Protein AF-A0A8K0Y324-F1 (afdb_monomer)

Secondary structure (DSSP, 8-state):
--HHHHHHHHHHHHHHHHHHTT---SS--S-HHHHHHHHHS-TTHHHHHHHHHHHHHHHHHH-TT-HHHHHHHHHHHHHHHTTSHHHHHHHHHHIIIII--

Foldseek 3Di:
DDVVLLVVLLLLLVLLLCLLVVHDDDDRPDDPVLSVLSVPPPNVCSVVLSVLSVVLSCCSPPPLVPLVVNVVSLVVCCVVPVVRPSSVVSSVSSCVPRVVD

Radius of gyration: 12.6 Å; Cα contacts (8 Å, |Δi|>4): 99; chains: 1; bounding box: 33×21×33 Å

pLDDT: mean 90.63, std 10.37, range [51.78, 97.75]

Nearest PDB structures (foldseek):
  3kav-assembly1_A  TM=4.711E-01  e=1.999E+00  Pseudomonas aeruginosa
  6rjp-assembly2_B  TM=3.926E-01  e=7.098E+00  Homo sapiens
  6elu-assembly4_J  TM=3.481E-01  e=8.766E+00  Trypanosoma brucei rhodesiense

Mean predicted aligned error: 4.01 Å

Sequence (101 aa):
MSPKNSDETISKVESMIRVLSKATPRGNILDQDDIQALNQVELEDQPKLADRLEDMIVLLKDEPDNKRKILEIHDTTMDEFGHVEPVRDTLESVKTYFLGK

Structure (mmCIF, N/CA/C/O backbone):
data_AF-A0A8K0Y324-F1
#
_entry.id   AF-A0A8K0Y324-F1
#
loop_
_atom_site.group_PDB
_atom_site.id
_atom_site.type_symbol
_atom_site.label_atom_id
_atom_site.label_alt_id
_atom_site.label_comp_id
_atom_site.label_asym_id
_atom_site.label_entity_id
_atom_site.label_seq_id
_atom_site.pdbx_PDB_ins_code
_atom_site.Cartn_x
_atom_site.Cartn_y
_atom_site.Cartn_z
_atom_site.occupancy
_atom_site.B_iso_or_equiv
_atom_site.auth_seq_id
_atom_site.auth_comp_id
_atom_site.auth_asym_id
_atom_site.auth_atom_id
_atom_site.pdbx_PDB_model_num
ATOM 1 N N . MET A 1 1 ? -8.252 -8.513 17.412 1.00 51.78 1 MET A N 1
ATOM 2 C CA . MET A 1 1 ? -7.160 -8.168 16.478 1.00 51.78 1 MET A CA 1
ATOM 3 C C . MET A 1 1 ? -5.943 -7.780 17.292 1.00 51.78 1 MET A C 1
ATOM 5 O O . MET A 1 1 ? -6.102 -7.022 18.240 1.00 51.78 1 MET A O 1
ATOM 9 N N . SER A 1 2 ? -4.774 -8.348 16.994 1.00 55.19 2 SER A N 1
ATOM 10 C CA . SER A 1 2 ? -3.536 -8.023 17.711 1.00 55.19 2 SER A CA 1
ATOM 11 C C . SER A 1 2 ? -2.876 -6.798 17.062 1.00 55.19 2 SER A C 1
ATOM 13 O O . SER A 1 2 ? -2.613 -6.868 15.864 1.00 55.19 2 SER A O 1
ATOM 15 N N . PRO A 1 3 ? -2.553 -5.727 17.813 1.00 63.06 3 PRO A N 1
ATOM 16 C CA . PRO A 1 3 ? -1.927 -4.508 17.272 1.00 63.06 3 PRO A CA 1
ATOM 17 C C . PRO A 1 3 ? -0.581 -4.762 16.571 1.00 63.06 3 PRO A C 1
ATOM 19 O O . PRO A 1 3 ? -0.175 -4.019 15.690 1.00 63.06 3 PRO A O 1
ATOM 22 N N . LYS A 1 4 ? 0.080 -5.880 16.886 1.00 70.69 4 LYS A N 1
ATOM 23 C CA . LYS A 1 4 ? 1.336 -6.282 16.241 1.00 70.69 4 LYS A CA 1
ATOM 24 C C . LYS A 1 4 ? 1.209 -6.505 14.730 1.00 70.69 4 LYS A C 1
ATOM 26 O O . LYS A 1 4 ? 2.141 -6.194 14.001 1.00 70.69 4 LYS A O 1
ATOM 31 N N . ASN A 1 5 ? 0.073 -7.018 14.258 1.00 80.81 5 ASN A N 1
ATOM 32 C CA . ASN A 1 5 ? -0.071 -7.389 12.848 1.00 80.81 5 ASN A CA 1
ATOM 33 C C . ASN A 1 5 ? -0.439 -6.181 11.969 1.00 80.81 5 ASN A C 1
ATOM 35 O O . ASN A 1 5 ? -0.050 -6.128 10.803 1.00 80.81 5 ASN A O 1
ATOM 39 N N . SER A 1 6 ? -1.150 -5.192 12.526 1.00 86.19 6 SER A N 1
ATOM 40 C CA . SER A 1 6 ? -1.386 -3.907 11.858 1.00 86.19 6 SER A CA 1
ATOM 41 C C . SER A 1 6 ? -0.087 -3.114 11.716 1.00 86.19 6 SER A C 1
ATOM 43 O O . SER A 1 6 ? 0.185 -2.597 10.637 1.00 86.19 6 SER A O 1
ATOM 45 N N . ASP A 1 7 ? 0.750 -3.093 12.757 1.00 90.00 7 ASP A N 1
ATOM 46 C CA . ASP A 1 7 ? 2.039 -2.391 12.733 1.00 90.00 7 ASP A CA 1
ATOM 47 C C . ASP A 1 7 ? 3.020 -3.030 11.736 1.00 90.00 7 ASP A C 1
ATOM 49 O O . ASP A 1 7 ? 3.736 -2.328 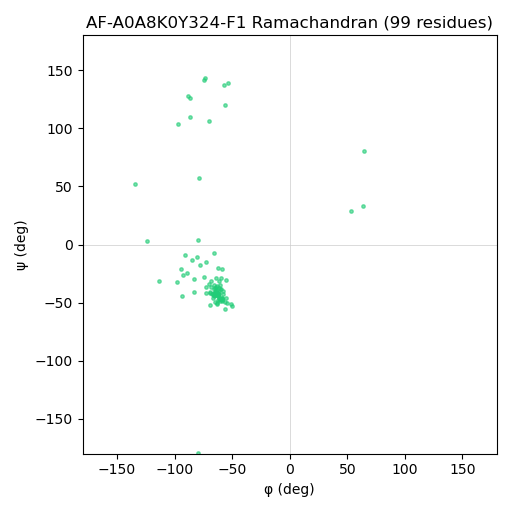11.017 1.00 90.00 7 ASP A O 1
ATOM 53 N N . GLU A 1 8 ? 3.030 -4.364 11.643 1.00 91.88 8 GLU A N 1
ATOM 54 C CA . GLU A 1 8 ? 3.821 -5.088 10.642 1.00 91.88 8 GLU A CA 1
ATOM 55 C C . GLU A 1 8 ? 3.338 -4.790 9.217 1.00 91.88 8 GLU A C 1
ATOM 57 O O . GLU A 1 8 ? 4.152 -4.547 8.329 1.00 91.88 8 GLU A O 1
ATOM 62 N N . THR A 1 9 ? 2.020 -4.725 9.006 1.00 93.56 9 THR A N 1
ATOM 63 C CA . THR A 1 9 ? 1.432 -4.365 7.705 1.00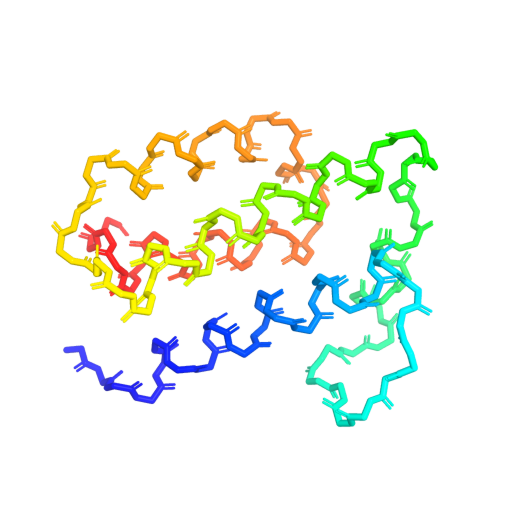 93.56 9 THR A CA 1
ATOM 64 C C . THR A 1 9 ? 1.837 -2.951 7.289 1.00 93.56 9 THR A C 1
ATOM 66 O O . THR A 1 9 ? 2.300 -2.752 6.169 1.00 93.56 9 THR A O 1
ATOM 69 N N . ILE A 1 10 ? 1.743 -1.978 8.203 1.00 94.50 10 ILE A N 1
ATOM 70 C CA . ILE A 1 10 ? 2.203 -0.599 7.971 1.00 94.50 10 ILE A CA 1
ATOM 71 C C . ILE A 1 10 ? 3.696 -0.594 7.626 1.00 94.50 10 ILE A C 1
ATOM 73 O O . ILE A 1 10 ? 4.107 0.024 6.647 1.00 94.50 10 ILE A O 1
ATOM 77 N N . SER A 1 11 ? 4.509 -1.339 8.376 1.00 93.38 11 SER A N 1
ATOM 78 C CA . SER A 1 11 ? 5.950 -1.437 8.122 1.00 93.38 11 SER A CA 1
ATOM 79 C C . SER A 1 11 ? 6.256 -2.026 6.739 1.00 93.38 11 SER A C 1
ATOM 81 O O . SER A 1 11 ? 7.184 -1.563 6.077 1.00 93.38 11 SER A O 1
ATOM 83 N N . LYS A 1 12 ? 5.468 -3.008 6.269 1.00 93.44 12 LYS A N 1
ATOM 84 C CA . LYS A 1 12 ? 5.639 -3.607 4.932 1.00 93.44 12 LYS A CA 1
ATOM 85 C C . LYS A 1 12 ? 5.326 -2.597 3.838 1.00 93.44 12 LYS A C 1
ATOM 87 O O . LYS A 1 12 ? 6.135 -2.436 2.927 1.00 93.44 12 LYS A O 1
ATOM 92 N N . VAL A 1 13 ? 4.221 -1.860 3.966 1.00 94.94 13 VAL A N 1
ATOM 93 C CA . VAL A 1 13 ? 3.868 -0.774 3.037 1.00 94.94 13 VAL A CA 1
ATOM 94 C C . VAL A 1 13 ? 4.971 0.293 3.001 1.00 94.94 13 VAL A C 1
ATOM 96 O O . VAL A 1 13 ? 5.442 0.641 1.920 1.00 94.94 13 VAL A O 1
ATOM 99 N N . GLU A 1 14 ? 5.468 0.750 4.157 1.00 94.12 14 GLU A N 1
ATOM 100 C CA . GLU A 1 14 ? 6.582 1.712 4.222 1.00 94.12 14 GLU A CA 1
ATOM 101 C C . GLU A 1 14 ? 7.866 1.178 3.564 1.00 94.12 14 GLU A C 1
ATOM 103 O O . GLU A 1 14 ? 8.598 1.929 2.917 1.00 94.12 14 GLU A O 1
ATOM 108 N N . SER A 1 15 ? 8.162 -0.113 3.720 1.00 93.50 15 SER A N 1
ATOM 109 C CA . SER A 1 15 ? 9.293 -0.764 3.054 1.00 93.50 15 SER A CA 1
ATOM 110 C C . SER A 1 15 ? 9.133 -0.799 1.531 1.00 93.50 15 SER A C 1
ATOM 112 O O . SER A 1 15 ? 10.095 -0.495 0.824 1.00 93.50 15 SER A O 1
ATOM 114 N N . MET A 1 16 ? 7.939 -1.115 1.018 1.00 94.69 16 MET A N 1
ATOM 115 C CA . MET A 1 16 ? 7.666 -1.118 -0.426 1.00 94.69 16 MET A CA 1
ATOM 116 C C . MET A 1 16 ? 7.842 0.276 -1.032 1.00 94.69 16 MET A C 1
ATOM 118 O O . MET A 1 16 ? 8.524 0.410 -2.046 1.00 94.69 16 MET A O 1
ATOM 122 N N . ILE A 1 17 ? 7.325 1.318 -0.369 1.00 94.56 17 ILE A N 1
ATOM 123 C CA . ILE A 1 17 ? 7.506 2.719 -0.789 1.00 94.56 17 ILE A CA 1
ATOM 124 C C . ILE A 1 17 ? 8.996 3.048 -0.926 1.00 94.56 17 ILE A C 1
ATOM 126 O O . ILE A 1 17 ? 9.423 3.602 -1.934 1.00 94.56 17 ILE A O 1
ATOM 130 N N . ARG A 1 18 ? 9.833 2.660 0.048 1.00 92.19 18 ARG A N 1
ATOM 131 C CA . ARG A 1 18 ? 11.285 2.918 -0.020 1.00 92.19 18 ARG A CA 1
ATOM 132 C C . ARG A 1 18 ? 11.947 2.235 -1.215 1.00 92.19 18 ARG A C 1
ATOM 134 O O . ARG A 1 18 ? 12.815 2.849 -1.833 1.00 92.19 18 ARG A O 1
ATOM 141 N N . VAL A 1 19 ? 11.564 0.992 -1.520 1.00 92.19 19 VAL A N 1
ATOM 142 C CA . VAL A 1 19 ? 12.095 0.248 -2.676 1.00 92.19 19 VAL A CA 1
ATOM 143 C C . VAL A 1 19 ? 11.712 0.951 -3.978 1.00 92.19 19 VAL A C 1
ATOM 145 O O . VAL A 1 19 ? 12.594 1.251 -4.782 1.00 92.19 19 VAL A O 1
ATOM 148 N N . LEU A 1 20 ? 10.431 1.284 -4.149 1.00 92.69 20 LEU A N 1
ATOM 149 C CA . LEU A 1 20 ? 9.905 1.942 -5.351 1.00 92.69 20 LEU A CA 1
ATOM 150 C C . LEU A 1 20 ? 10.501 3.344 -5.552 1.00 92.69 20 LEU A C 1
ATOM 152 O O . LEU A 1 20 ? 10.891 3.706 -6.661 1.00 92.69 20 LEU A O 1
ATOM 156 N N . SER A 1 21 ? 10.688 4.096 -4.466 1.00 89.88 21 SER A N 1
ATOM 157 C CA . SER A 1 21 ? 11.316 5.424 -4.477 1.00 89.88 21 SER A CA 1
ATOM 158 C C . SER A 1 21 ? 12.850 5.382 -4.539 1.00 89.88 21 SER A C 1
ATOM 160 O O . SER A 1 21 ? 13.499 6.427 -4.461 1.00 89.88 21 SER A O 1
ATOM 162 N N . LYS A 1 22 ? 13.458 4.189 -4.661 1.00 84.75 22 LYS A N 1
ATOM 163 C CA . LYS A 1 22 ? 14.919 3.963 -4.692 1.00 84.75 22 LYS A CA 1
ATOM 164 C C . LYS A 1 22 ? 15.653 4.598 -3.504 1.00 84.75 22 LYS A C 1
ATOM 166 O O . LYS A 1 22 ? 16.824 4.973 -3.600 1.00 84.75 22 LYS A O 1
ATOM 171 N N . ALA A 1 23 ? 14.967 4.721 -2.372 1.00 78.38 23 ALA A N 1
ATOM 172 C CA . ALA A 1 23 ? 15.540 5.232 -1.142 1.00 78.38 23 ALA A CA 1
ATOM 173 C C . ALA A 1 23 ? 16.467 4.177 -0.525 1.00 78.38 23 ALA A C 1
ATOM 175 O O . ALA A 1 23 ? 16.184 2.980 -0.566 1.00 78.38 23 ALA A O 1
ATOM 176 N N . THR A 1 24 ? 17.575 4.610 0.081 1.00 62.72 24 THR A N 1
ATOM 177 C CA . THR A 1 24 ? 18.528 3.693 0.720 1.00 62.72 24 THR A CA 1
ATOM 178 C C . THR A 1 24 ? 17.819 2.836 1.778 1.00 62.72 24 THR A C 1
ATOM 180 O O . THR A 1 24 ? 17.296 3.399 2.748 1.00 62.72 24 THR A O 1
ATOM 183 N N . PRO A 1 25 ? 17.814 1.495 1.655 1.00 59.06 25 PRO A N 1
ATOM 184 C CA . PRO A 1 25 ? 17.106 0.641 2.596 1.00 59.06 25 PRO A CA 1
ATOM 185 C C . PRO A 1 25 ? 17.822 0.665 3.951 1.00 59.06 25 PRO A C 1
ATOM 187 O O . PRO A 1 25 ? 18.895 0.091 4.126 1.00 59.06 25 PRO A O 1
ATOM 190 N N . ARG A 1 26 ? 17.238 1.353 4.936 1.00 55.59 26 ARG A N 1
ATOM 191 C CA . ARG A 1 26 ? 17.608 1.199 6.348 1.00 55.59 26 ARG A CA 1
ATOM 192 C C . ARG A 1 26 ? 16.614 0.241 6.985 1.00 55.59 26 ARG A C 1
ATOM 194 O O . ARG A 1 26 ? 15.494 0.652 7.250 1.00 55.59 26 ARG A O 1
ATOM 201 N N . GLY A 1 27 ? 17.037 -1.003 7.215 1.00 63.84 27 GLY A N 1
ATOM 202 C CA . GLY A 1 27 ? 16.190 -2.046 7.801 1.00 63.84 27 GLY A CA 1
ATOM 203 C C . GLY A 1 27 ? 15.014 -2.386 6.888 1.00 63.84 27 GLY A C 1
ATOM 204 O O . GLY A 1 27 ? 13.918 -1.878 7.087 1.00 63.84 27 GLY A O 1
ATOM 205 N N . ASN A 1 28 ? 15.255 -3.207 5.863 1.00 68.62 28 ASN A N 1
ATOM 206 C CA . ASN A 1 28 ? 14.178 -3.688 5.006 1.00 68.62 28 ASN A CA 1
ATOM 207 C C . ASN A 1 28 ? 13.600 -4.974 5.599 1.00 68.62 28 ASN A C 1
ATOM 209 O O . ASN A 1 28 ? 14.362 -5.888 5.908 1.00 68.62 28 ASN A O 1
ATOM 213 N N . ILE A 1 29 ? 12.281 -5.020 5.777 1.00 86.88 29 ILE A N 1
ATOM 214 C CA . ILE A 1 29 ? 11.584 -6.237 6.216 1.00 86.88 29 ILE A CA 1
ATOM 215 C C . ILE A 1 29 ? 11.111 -7.100 5.042 1.00 86.88 29 ILE A C 1
ATOM 217 O O . ILE A 1 29 ? 10.663 -8.219 5.263 1.00 86.88 29 ILE A O 1
ATOM 221 N N . LEU A 1 30 ? 11.209 -6.569 3.820 1.00 88.56 30 LEU A N 1
ATOM 222 C CA . LEU A 1 30 ? 11.001 -7.313 2.583 1.00 88.56 30 LEU A CA 1
ATOM 223 C C . LEU A 1 30 ? 12.206 -8.209 2.322 1.00 88.56 30 LEU A C 1
ATOM 225 O O . LEU A 1 30 ? 13.353 -7.798 2.548 1.00 88.56 30 LEU A O 1
ATOM 229 N N . ASP A 1 31 ? 11.946 -9.409 1.824 1.00 90.94 31 ASP A N 1
ATOM 230 C CA . ASP A 1 31 ? 13.004 -10.301 1.372 1.00 90.94 31 ASP A CA 1
ATOM 231 C C . ASP A 1 31 ? 13.517 -9.918 -0.033 1.00 90.94 31 ASP A C 1
ATOM 233 O O . ASP A 1 31 ? 13.140 -8.897 -0.616 1.00 90.94 31 ASP A O 1
ATOM 237 N N . GLN A 1 32 ? 14.481 -10.682 -0.554 1.00 90.06 32 GLN A N 1
ATOM 238 C CA . GLN A 1 32 ? 15.068 -10.384 -1.863 1.00 90.06 32 GLN A CA 1
ATOM 239 C C . GLN A 1 32 ? 14.088 -10.603 -3.017 1.00 90.06 32 GLN A C 1
ATOM 241 O O . GLN A 1 32 ? 14.176 -9.872 -4.006 1.00 90.06 32 GLN A O 1
ATOM 246 N N . ASP A 1 33 ? 13.169 -11.559 -2.886 1.00 92.50 33 ASP A N 1
ATOM 247 C CA . ASP A 1 33 ? 12.203 -11.895 -3.928 1.00 92.50 33 ASP A CA 1
ATOM 248 C C . ASP A 1 33 ? 11.139 -10.793 -4.020 1.00 92.50 33 ASP A C 1
ATOM 250 O O . ASP A 1 33 ? 10.856 -10.305 -5.117 1.00 92.50 33 ASP A O 1
ATOM 254 N N . ASP A 1 34 ? 10.670 -10.287 -2.876 1.00 93.44 34 ASP A N 1
ATOM 255 C CA . ASP A 1 34 ? 9.801 -9.111 -2.777 1.00 93.44 34 ASP A CA 1
ATOM 256 C C . ASP A 1 34 ? 10.434 -7.884 -3.452 1.00 93.44 34 ASP A C 1
ATOM 258 O O . ASP A 1 34 ? 9.816 -7.205 -4.277 1.00 93.44 34 ASP A O 1
ATOM 262 N N . ILE A 1 35 ? 11.699 -7.592 -3.125 1.00 92.75 35 ILE A N 1
ATOM 263 C CA . ILE A 1 35 ? 12.433 -6.461 -3.709 1.00 92.75 35 ILE A CA 1
ATOM 264 C C . ILE A 1 35 ? 12.572 -6.641 -5.223 1.00 92.75 35 ILE A C 1
ATOM 266 O O . ILE A 1 35 ? 12.444 -5.674 -5.978 1.00 92.75 35 ILE A O 1
ATOM 270 N N . GLN A 1 36 ? 12.859 -7.856 -5.687 1.00 93.31 36 GLN A N 1
ATOM 271 C CA . GLN A 1 36 ? 12.991 -8.138 -7.110 1.00 93.31 36 GLN A CA 1
ATOM 272 C C . GLN A 1 36 ? 11.655 -7.964 -7.838 1.00 93.31 36 GLN A C 1
ATOM 274 O O . GLN A 1 36 ? 11.637 -7.325 -8.889 1.00 93.31 36 GLN A O 1
ATOM 279 N N . ALA A 1 37 ? 10.551 -8.460 -7.278 1.00 94.69 37 ALA A N 1
ATOM 280 C CA . ALA A 1 37 ? 9.217 -8.302 -7.849 1.00 94.69 37 ALA A CA 1
ATOM 281 C C . ALA A 1 37 ? 8.811 -6.821 -7.953 1.00 94.69 37 ALA A C 1
ATOM 283 O O . ALA A 1 37 ? 8.331 -6.384 -8.997 1.00 94.69 37 ALA A O 1
ATOM 284 N N . LEU A 1 38 ? 9.092 -6.011 -6.927 1.00 94.12 38 LEU A N 1
ATOM 285 C CA . LEU A 1 38 ? 8.844 -4.563 -6.967 1.00 94.12 38 LEU A CA 1
ATOM 286 C C . LEU A 1 38 ? 9.692 -3.851 -8.031 1.00 94.12 38 LEU A C 1
ATOM 288 O O . LEU A 1 38 ? 9.215 -2.933 -8.692 1.00 94.12 38 LEU A O 1
ATOM 292 N N . ASN A 1 39 ? 10.936 -4.288 -8.241 1.00 91.44 39 ASN A N 1
ATOM 293 C CA . ASN A 1 39 ? 11.804 -3.736 -9.287 1.00 91.44 39 ASN A CA 1
ATOM 294 C C . ASN A 1 39 ? 11.399 -4.158 -10.711 1.00 91.44 39 ASN A C 1
ATOM 296 O O . ASN A 1 39 ? 11.883 -3.555 -11.670 1.00 91.44 39 ASN A O 1
ATOM 300 N N . GLN A 1 40 ? 10.555 -5.184 -10.860 1.00 93.25 40 GLN A N 1
ATOM 301 C CA . GLN A 1 40 ? 10.012 -5.628 -12.148 1.00 93.25 40 GLN A CA 1
ATOM 302 C C . GLN A 1 40 ? 8.765 -4.849 -12.580 1.00 93.25 40 GLN A C 1
ATOM 304 O O . GLN A 1 40 ? 8.391 -4.935 -13.748 1.00 93.25 40 GLN A O 1
ATOM 309 N N . VAL A 1 41 ? 8.153 -4.072 -11.678 1.00 93.38 41 VAL A N 1
ATOM 310 C CA . VAL A 1 41 ? 7.108 -3.103 -12.036 1.00 93.38 41 VAL A CA 1
ATOM 311 C C . VAL A 1 41 ? 7.671 -2.128 -13.067 1.00 93.38 41 VAL A C 1
ATOM 313 O O . VAL A 1 41 ? 8.813 -1.672 -12.928 1.00 93.38 41 VAL A O 1
ATOM 316 N N . GLU A 1 42 ? 6.882 -1.812 -14.096 1.00 93.38 42 GLU A N 1
ATOM 317 C CA . GLU A 1 42 ? 7.295 -0.900 -15.161 1.00 93.38 42 GLU A CA 1
ATOM 318 C C . GLU A 1 42 ? 7.779 0.434 -14.577 1.00 93.38 42 GLU A C 1
ATOM 320 O O . GLU A 1 42 ? 7.214 0.962 -13.619 1.00 93.38 42 GLU A O 1
ATOM 325 N N . LEU A 1 43 ? 8.859 0.991 -15.133 1.00 90.12 43 LEU A N 1
ATOM 326 C CA . LEU A 1 43 ? 9.504 2.185 -14.568 1.00 90.12 43 LEU A CA 1
ATOM 327 C C . LEU A 1 43 ? 8.563 3.398 -14.491 1.00 90.12 43 LEU A C 1
ATOM 329 O O . LEU A 1 43 ? 8.755 4.251 -13.626 1.00 90.12 43 LEU A O 1
ATOM 333 N N . GLU A 1 44 ? 7.580 3.480 -15.389 1.00 92.12 44 GLU A N 1
ATOM 334 C CA . GLU A 1 44 ? 6.545 4.521 -15.383 1.00 92.12 44 GLU A CA 1
ATOM 335 C C . GLU A 1 44 ? 5.485 4.313 -14.293 1.00 92.12 44 GLU A C 1
ATOM 337 O O . GLU A 1 44 ? 4.951 5.286 -13.762 1.00 92.12 44 GLU A O 1
ATOM 342 N N . ASP A 1 45 ? 5.257 3.063 -13.898 1.00 94.69 45 ASP A N 1
ATOM 343 C CA . ASP A 1 45 ? 4.266 2.660 -12.905 1.00 94.69 45 ASP A CA 1
ATOM 344 C C . ASP A 1 45 ? 4.811 2.649 -11.472 1.00 94.69 45 ASP A C 1
ATOM 346 O O . ASP A 1 45 ? 4.053 2.822 -10.518 1.00 94.69 45 ASP A O 1
ATOM 350 N N . GLN A 1 46 ? 6.126 2.501 -11.289 1.00 94.00 46 GLN A N 1
ATOM 351 C CA . GLN A 1 46 ? 6.775 2.562 -9.973 1.00 94.00 46 GLN A CA 1
ATOM 352 C C . GLN A 1 46 ? 6.407 3.809 -9.143 1.00 94.00 46 GLN A C 1
ATOM 354 O O . GLN A 1 46 ? 6.008 3.632 -7.988 1.00 94.00 46 GLN A O 1
ATOM 359 N N . PRO A 1 47 ? 6.500 5.055 -9.665 1.00 94.44 47 PRO A N 1
ATOM 360 C CA . PRO A 1 47 ? 6.098 6.236 -8.898 1.00 94.44 47 PRO A CA 1
ATOM 361 C C . PRO A 1 47 ? 4.595 6.238 -8.600 1.00 94.44 47 PRO A C 1
ATOM 363 O O . PRO A 1 47 ? 4.194 6.575 -7.493 1.00 94.44 47 PRO A O 1
ATOM 366 N N . LYS A 1 48 ? 3.766 5.776 -9.544 1.00 95.69 48 LYS A N 1
ATOM 367 C CA . LYS A 1 48 ? 2.316 5.675 -9.352 1.00 95.69 48 LYS A CA 1
ATOM 368 C C . LYS A 1 48 ? 1.969 4.716 -8.210 1.00 95.69 48 LYS A C 1
ATOM 370 O O . LYS A 1 48 ? 1.123 5.038 -7.381 1.00 95.69 48 LYS A O 1
ATOM 375 N N . LEU A 1 49 ? 2.624 3.558 -8.142 1.00 96.75 49 LEU A N 1
ATOM 376 C CA . LEU A 1 49 ? 2.444 2.604 -7.049 1.00 96.75 49 LEU A CA 1
ATOM 377 C C . LEU A 1 49 ? 2.946 3.176 -5.715 1.00 96.75 49 LEU A C 1
ATOM 379 O O . LEU A 1 49 ? 2.269 3.018 -4.701 1.00 96.75 49 LEU A O 1
ATOM 383 N N . ALA A 1 50 ? 4.092 3.864 -5.704 1.00 96.12 50 ALA A N 1
ATOM 384 C CA . ALA A 1 50 ? 4.610 4.507 -4.498 1.00 96.12 50 ALA A CA 1
ATOM 385 C C . ALA A 1 50 ? 3.613 5.533 -3.934 1.00 96.12 50 ALA A C 1
ATOM 387 O O . ALA A 1 50 ? 3.261 5.435 -2.760 1.00 96.12 50 ALA A O 1
ATOM 388 N N . ASP A 1 51 ? 3.079 6.422 -4.776 1.00 95.88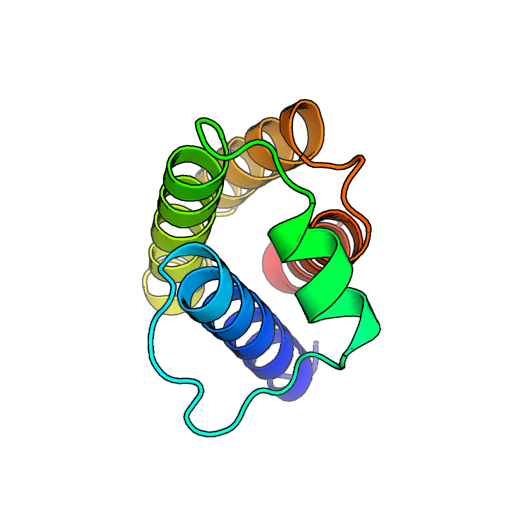 51 ASP A N 1
ATOM 389 C CA . ASP A 1 51 ? 2.095 7.439 -4.379 1.00 95.88 51 ASP A CA 1
ATOM 390 C C . ASP A 1 51 ? 0.833 6.803 -3.765 1.00 95.88 51 ASP A C 1
ATOM 392 O O . ASP A 1 51 ? 0.341 7.237 -2.724 1.00 95.88 51 ASP A O 1
ATOM 396 N N . ARG A 1 52 ? 0.325 5.712 -4.359 1.00 96.12 52 ARG A N 1
ATOM 397 C CA . ARG A 1 52 ? -0.841 4.978 -3.825 1.00 96.12 52 ARG A CA 1
ATOM 398 C C . ARG A 1 52 ? -0.575 4.387 -2.446 1.00 96.12 52 ARG A C 1
ATOM 400 O O . ARG A 1 52 ? -1.443 4.429 -1.573 1.00 96.12 52 ARG A O 1
ATOM 407 N N . LEU A 1 53 ? 0.609 3.811 -2.258 1.00 97.06 53 LEU A N 1
ATOM 408 C CA . LEU A 1 53 ? 1.019 3.236 -0.982 1.00 97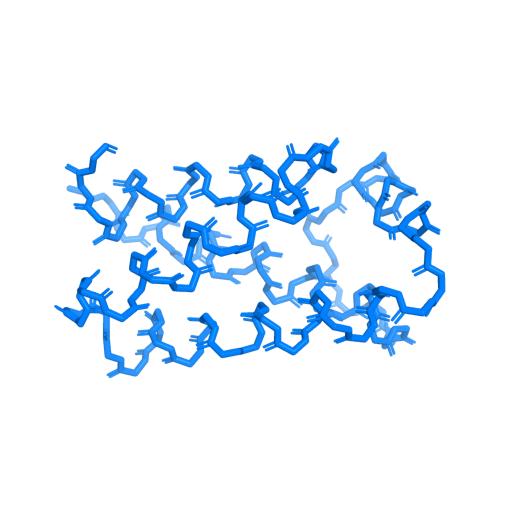.06 53 LEU A CA 1
ATOM 409 C C . LEU A 1 53 ? 1.259 4.331 0.070 1.00 97.06 53 LEU A C 1
ATOM 411 O O . LEU A 1 53 ? 0.942 4.115 1.240 1.00 97.06 53 LEU A O 1
ATOM 415 N N . GLU A 1 54 ? 1.755 5.506 -0.324 1.00 96.56 54 GLU A N 1
ATOM 416 C CA . GLU A 1 54 ? 1.883 6.678 0.549 1.00 96.56 54 GLU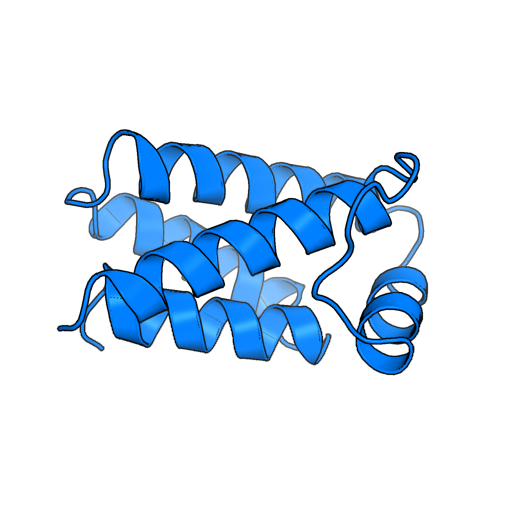 A CA 1
ATOM 417 C C . GLU A 1 54 ? 0.514 7.194 1.007 1.00 96.56 54 GLU A C 1
ATOM 419 O O . GLU A 1 54 ? 0.285 7.329 2.211 1.00 96.56 54 GLU A O 1
ATOM 424 N N . ASP A 1 55 ? -0.437 7.386 0.088 1.00 96.12 55 ASP A N 1
ATOM 425 C CA . ASP A 1 55 ? -1.807 7.772 0.448 1.00 96.12 55 ASP A CA 1
ATOM 426 C C . ASP A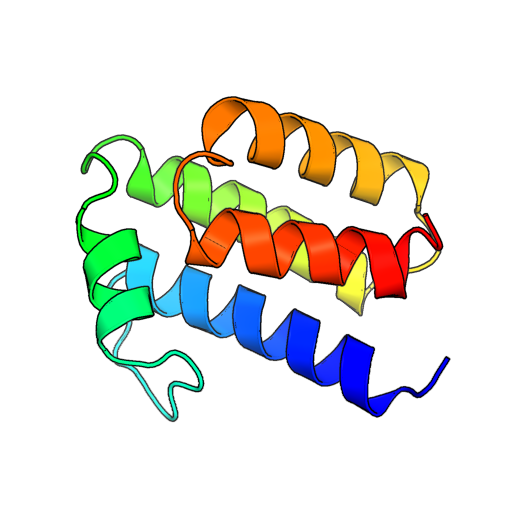 1 55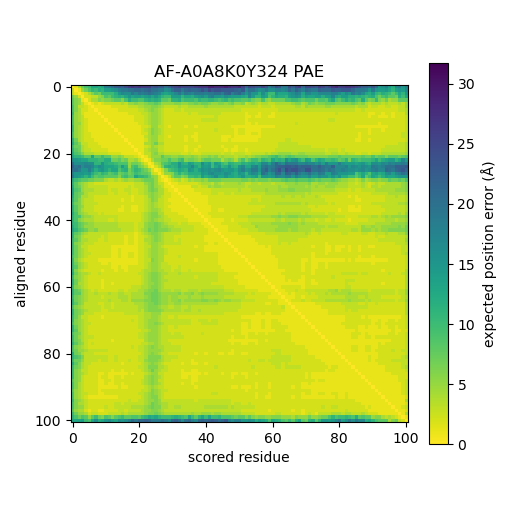 ? -2.444 6.746 1.397 1.00 96.12 55 ASP A C 1
ATOM 428 O O . ASP A 1 55 ? -3.130 7.101 2.362 1.00 96.12 55 ASP A O 1
ATOM 432 N N . MET A 1 56 ? -2.192 5.456 1.152 1.00 96.00 56 MET A N 1
ATOM 433 C CA . MET A 1 56 ? -2.647 4.388 2.030 1.00 96.00 56 MET A CA 1
ATOM 434 C C . MET A 1 56 ? -2.018 4.508 3.421 1.00 96.00 56 MET A C 1
ATOM 436 O O . MET A 1 56 ? -2.752 4.458 4.406 1.00 96.00 56 MET A O 1
ATOM 440 N N . ILE A 1 57 ? -0.698 4.707 3.536 1.00 95.25 57 ILE A N 1
ATOM 441 C CA . ILE A 1 57 ? -0.024 4.767 4.842 1.00 95.25 57 ILE A CA 1
ATOM 442 C C . ILE A 1 57 ? -0.544 5.908 5.713 1.00 95.25 57 ILE A C 1
ATOM 444 O O . ILE A 1 57 ? -0.705 5.722 6.921 1.00 95.25 57 ILE A O 1
ATOM 448 N N . VAL A 1 58 ? -0.840 7.061 5.106 1.00 95.56 58 VAL A N 1
ATOM 449 C CA . VAL A 1 58 ? -1.421 8.211 5.807 1.00 95.56 58 VAL A CA 1
ATOM 450 C C . VAL A 1 58 ? -2.754 7.810 6.432 1.00 95.56 58 VAL A C 1
ATOM 452 O O . VAL A 1 58 ? -2.965 8.028 7.622 1.00 95.56 58 VAL A O 1
ATOM 455 N N . LEU A 1 59 ? -3.625 7.130 5.681 1.00 95.50 59 LEU A N 1
ATOM 456 C CA . LEU A 1 59 ? -4.906 6.667 6.218 1.00 95.50 59 LEU A CA 1
ATOM 457 C C . LEU A 1 59 ? -4.740 5.611 7.306 1.00 95.50 59 LEU A C 1
ATOM 459 O O . LEU A 1 59 ? -5.410 5.693 8.328 1.00 95.50 59 LEU A O 1
ATOM 463 N N . LEU A 1 60 ? -3.855 4.630 7.117 1.00 94.50 60 LEU A N 1
ATOM 464 C CA . LEU A 1 60 ? -3.665 3.560 8.100 1.00 94.50 60 LEU A CA 1
ATOM 465 C C . LEU A 1 60 ? -3.129 4.081 9.443 1.00 94.50 60 LEU A C 1
ATOM 467 O O . LEU A 1 60 ? -3.401 3.469 10.476 1.00 94.50 60 LEU A O 1
ATOM 471 N N . LYS A 1 61 ? -2.373 5.187 9.439 1.00 93.75 61 LYS A N 1
ATOM 472 C CA . LYS A 1 61 ? -1.757 5.773 10.641 1.00 93.75 61 LYS A CA 1
ATOM 473 C C . LYS A 1 61 ? -2.619 6.860 11.279 1.00 93.75 61 LYS A C 1
ATOM 475 O O . LYS A 1 61 ? -2.785 6.848 12.497 1.00 93.75 61 LYS A O 1
ATOM 480 N N . ASP A 1 62 ? -3.177 7.759 10.473 1.00 94.25 62 ASP A N 1
ATOM 481 C CA . ASP A 1 62 ? -3.839 8.969 10.970 1.00 94.25 62 ASP A CA 1
ATOM 482 C C . ASP A 1 62 ? -5.366 8.811 11.045 1.00 94.25 62 ASP A C 1
ATOM 484 O O . ASP A 1 62 ? -6.007 9.362 11.941 1.00 94.25 62 ASP A O 1
ATOM 488 N N . GLU A 1 63 ? -5.960 8.029 10.136 1.00 93.56 63 GLU A N 1
ATOM 489 C CA . GLU A 1 63 ? -7.411 7.822 10.029 1.00 93.56 63 GLU A CA 1
ATOM 490 C C . GLU A 1 63 ? -7.801 6.330 9.853 1.00 93.56 63 GLU A C 1
ATOM 492 O O . GLU A 1 63 ? -8.564 6.003 8.934 1.00 93.56 63 GLU A O 1
ATOM 497 N N . PRO A 1 64 ? -7.341 5.389 10.710 1.00 91.75 64 PRO A N 1
ATOM 498 C CA . PRO A 1 64 ? -7.557 3.947 10.506 1.00 91.75 64 PRO A CA 1
ATOM 499 C C . PRO A 1 64 ? -9.038 3.529 10.509 1.00 91.75 64 PRO A C 1
ATOM 501 O O . PRO A 1 64 ? -9.401 2.486 9.961 1.00 91.75 64 PRO A O 1
ATOM 504 N N . ASP A 1 65 ? -9.915 4.351 11.089 1.00 91.31 65 ASP A N 1
ATOM 505 C CA . 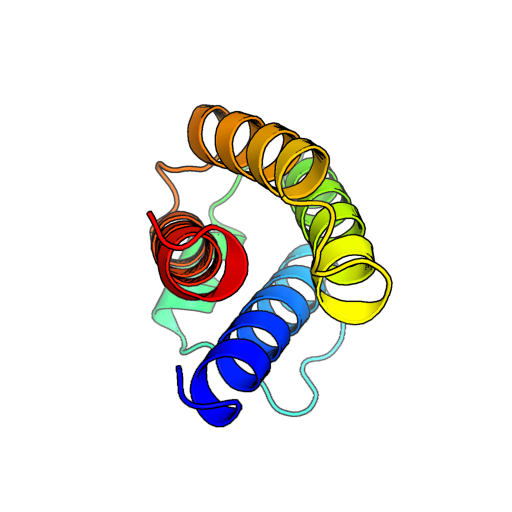ASP A 1 65 ? -11.365 4.140 11.096 1.00 91.31 65 ASP A CA 1
ATOM 506 C C . ASP A 1 65 ? -12.051 4.572 9.786 1.00 91.31 65 ASP A C 1
ATOM 508 O O . ASP A 1 65 ? -13.218 4.236 9.552 1.00 91.31 65 ASP A O 1
ATOM 512 N N . ASN A 1 66 ? -11.345 5.270 8.887 1.00 95.50 66 ASN A N 1
ATOM 513 C CA . ASN A 1 66 ? -11.853 5.702 7.585 1.00 95.50 66 ASN A CA 1
ATOM 514 C C . ASN A 1 66 ? -11.841 4.548 6.564 1.00 95.50 66 ASN A C 1
ATOM 516 O O . ASN A 1 66 ? -11.266 4.620 5.474 1.00 95.50 66 ASN A O 1
ATOM 520 N N . LYS A 1 67 ? -12.534 3.458 6.914 1.00 95.06 67 LYS A N 1
ATOM 521 C CA . LYS A 1 67 ? -12.598 2.207 6.143 1.00 95.06 67 LYS A CA 1
ATOM 522 C C . LYS A 1 67 ? -13.062 2.406 4.708 1.00 95.06 67 LYS A C 1
ATOM 524 O O . LYS A 1 67 ? -12.665 1.652 3.830 1.00 95.06 67 LYS A O 1
ATOM 529 N N . ARG A 1 68 ? -13.909 3.411 4.461 1.00 95.88 68 ARG A N 1
ATOM 530 C CA . ARG A 1 68 ? -14.377 3.741 3.112 1.00 95.88 68 ARG A CA 1
ATOM 531 C C . ARG A 1 68 ? -13.214 4.175 2.222 1.00 95.88 68 ARG A C 1
ATOM 533 O O . ARG A 1 68 ? -13.076 3.642 1.129 1.00 95.88 68 ARG A O 1
ATOM 540 N N . LYS A 1 69 ? -12.402 5.127 2.686 1.00 95.75 69 LYS A N 1
ATOM 541 C CA . LYS A 1 69 ? -11.286 5.664 1.901 1.00 95.75 69 LYS A CA 1
ATOM 542 C C . LYS A 1 69 ? -10.144 4.651 1.795 1.00 95.75 69 LYS A C 1
ATOM 544 O O . LYS A 1 69 ? -9.575 4.497 0.723 1.00 95.75 69 LYS A O 1
ATOM 549 N N . ILE A 1 70 ? -9.892 3.890 2.864 1.00 96.94 70 ILE A N 1
ATOM 550 C CA . ILE A 1 70 ? -8.939 2.769 2.838 1.00 96.94 70 ILE A CA 1
ATOM 551 C C . ILE A 1 70 ? -9.357 1.735 1.783 1.00 96.94 70 ILE A C 1
ATOM 553 O O . ILE A 1 70 ? -8.522 1.314 0.991 1.00 96.94 70 ILE A O 1
ATOM 557 N N . LEU A 1 71 ? -10.641 1.359 1.731 1.00 96.94 71 LEU A N 1
ATOM 558 C CA . LEU A 1 71 ? -11.158 0.415 0.736 1.00 96.94 71 LEU A CA 1
ATOM 559 C C . LEU A 1 71 ? -11.033 0.954 -0.697 1.00 96.94 71 LEU A C 1
ATOM 561 O O . LEU A 1 71 ? -10.648 0.206 -1.581 1.00 96.94 71 LEU A O 1
ATOM 565 N N . GLU A 1 72 ? -11.317 2.236 -0.929 1.00 96.88 72 GLU A N 1
ATOM 566 C CA . GLU A 1 72 ? -11.205 2.851 -2.260 1.00 96.88 72 GLU A CA 1
ATOM 567 C C . GLU A 1 72 ? -9.770 2.791 -2.812 1.00 96.88 72 GLU A C 1
ATOM 569 O O . GLU A 1 72 ? -9.555 2.387 -3.958 1.00 96.88 72 GLU A O 1
ATOM 574 N N . ILE A 1 73 ? -8.779 3.139 -1.983 1.00 97.06 73 ILE A N 1
ATOM 575 C CA . ILE A 1 73 ? -7.363 3.054 -2.366 1.00 97.06 73 ILE A CA 1
ATOM 576 C C . ILE A 1 73 ? -6.929 1.594 -2.497 1.00 97.06 73 ILE A C 1
ATOM 578 O O . ILE A 1 73 ? -6.218 1.262 -3.445 1.00 97.06 73 ILE A O 1
ATOM 582 N N . HIS A 1 74 ? -7.370 0.723 -1.585 1.00 97.75 74 HIS A N 1
ATOM 583 C CA . HIS A 1 74 ? -7.098 -0.711 -1.646 1.00 97.75 74 HIS A CA 1
ATOM 584 C C . HIS A 1 74 ? -7.575 -1.310 -2.969 1.00 97.75 74 HIS A C 1
ATOM 586 O O . HIS A 1 74 ? -6.767 -1.897 -3.679 1.00 97.75 74 HIS A O 1
ATOM 592 N N . ASP A 1 75 ? -8.850 -1.135 -3.317 1.00 97.62 75 ASP A N 1
ATOM 593 C CA . ASP A 1 75 ? -9.449 -1.752 -4.502 1.00 97.62 75 ASP A CA 1
ATOM 594 C C . ASP A 1 75 ? -8.791 -1.214 -5.778 1.00 97.62 75 ASP A C 1
ATOM 596 O O . ASP A 1 75 ? -8.392 -1.993 -6.636 1.00 97.62 75 ASP A O 1
ATOM 600 N N . THR A 1 76 ? -8.543 0.099 -5.850 1.00 97.31 76 THR A N 1
ATOM 601 C CA . THR A 1 76 ? -7.838 0.697 -6.995 1.00 97.31 76 THR A CA 1
ATOM 602 C C . THR A 1 76 ? -6.410 0.15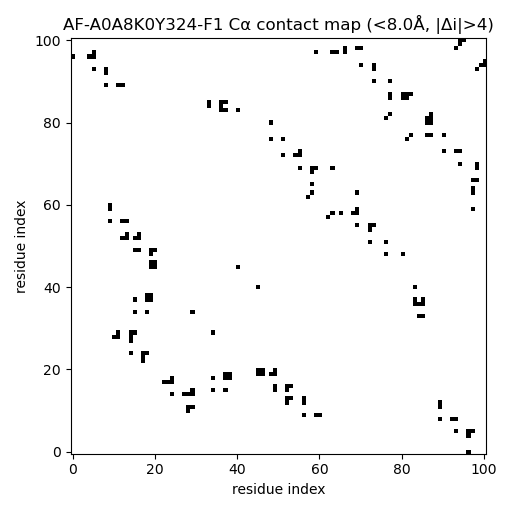9 -7.137 1.00 97.31 76 THR A C 1
ATOM 604 O O . THR A 1 76 ? -5.971 -0.158 -8.239 1.00 97.31 76 THR A O 1
ATOM 607 N N . THR A 1 77 ? -5.670 0.041 -6.029 1.00 97.50 77 THR A N 1
ATOM 608 C CA . THR A 1 77 ? -4.300 -0.499 -6.050 1.00 97.50 77 THR A CA 1
ATOM 609 C C . THR A 1 77 ? -4.302 -1.992 -6.385 1.00 97.50 77 THR A C 1
ATOM 611 O O . THR A 1 77 ? -3.419 -2.452 -7.102 1.00 97.50 77 THR A O 1
ATOM 614 N N . MET A 1 78 ? -5.293 -2.752 -5.911 1.00 97.69 78 MET A N 1
ATOM 615 C CA . MET A 1 78 ? -5.440 -4.178 -6.212 1.00 97.69 78 MET A CA 1
ATOM 616 C C . MET A 1 78 ? -5.756 -4.407 -7.695 1.00 97.69 78 MET A C 1
ATOM 618 O O . MET A 1 78 ? -5.164 -5.292 -8.310 1.00 97.69 78 MET A O 1
ATOM 622 N N . ASP A 1 79 ? -6.634 -3.596 -8.282 1.00 97.50 79 ASP A N 1
ATOM 623 C CA . ASP A 1 79 ? -7.000 -3.700 -9.696 1.00 97.50 79 ASP A CA 1
ATOM 624 C C . ASP A 1 79 ? -5.807 -3.411 -10.621 1.00 97.50 79 ASP A C 1
ATOM 626 O O . ASP A 1 79 ? -5.607 -4.106 -11.617 1.00 97.50 79 ASP A O 1
ATOM 630 N N . GLU A 1 80 ? -4.992 -2.405 -10.289 1.00 96.12 80 GLU A N 1
ATOM 631 C CA . GLU A 1 80 ? -3.844 -2.003 -11.110 1.00 96.12 80 GLU A CA 1
ATOM 632 C C . GLU A 1 80 ? -2.593 -2.861 -10.848 1.00 96.12 80 GLU A C 1
ATOM 634 O O . GLU A 1 80 ? -1.900 -3.256 -11.785 1.00 96.12 80 GLU A O 1
ATOM 639 N N . PHE A 1 81 ? -2.310 -3.193 -9.585 1.00 97.25 81 PHE A N 1
ATOM 640 C CA . PHE A 1 81 ? -1.028 -3.763 -9.149 1.00 97.25 81 PHE A CA 1
ATOM 641 C C . PHE A 1 81 ? -1.143 -5.103 -8.414 1.00 97.25 81 PHE A C 1
ATOM 643 O O . PHE A 1 81 ? -0.127 -5.661 -8.005 1.00 97.25 81 PHE A O 1
ATOM 650 N N . GLY A 1 82 ? -2.339 -5.682 -8.282 1.00 96.25 82 GLY A N 1
ATOM 651 C CA . GLY A 1 82 ? -2.550 -6.970 -7.603 1.00 96.25 82 GLY A CA 1
ATOM 652 C C . GLY A 1 82 ? -1.902 -8.178 -8.292 1.00 96.25 82 GLY A C 1
ATOM 653 O O . GLY A 1 82 ? -1.888 -9.280 -7.744 1.00 96.25 82 GLY A O 1
ATOM 654 N N . HIS A 1 83 ? -1.343 -7.992 -9.489 1.00 95.75 83 HIS A N 1
ATOM 655 C CA . HIS A 1 83 ? -0.513 -8.989 -10.164 1.00 95.75 83 HIS A CA 1
ATOM 656 C C . HIS A 1 83 ? 0.922 -9.050 -9.604 1.00 95.75 83 HIS A C 1
ATOM 658 O O . HIS A 1 83 ? 1.611 -10.047 -9.813 1.00 95.75 83 HIS A O 1
ATOM 664 N N . VAL A 1 84 ? 1.367 -8.016 -8.880 1.00 96.75 84 VAL A N 1
ATOM 665 C CA . VAL A 1 84 ? 2.665 -7.965 -8.199 1.00 96.75 84 VAL A CA 1
ATOM 666 C C . VAL A 1 84 ? 2.506 -8.605 -6.822 1.00 96.75 84 VAL A C 1
ATOM 668 O O . VAL A 1 84 ? 1.851 -8.051 -5.941 1.00 96.75 84 VAL A O 1
ATOM 671 N N . GLU A 1 85 ? 3.095 -9.783 -6.630 1.00 96.38 85 GLU A N 1
ATOM 672 C CA . GLU A 1 85 ? 2.897 -10.616 -5.433 1.00 96.38 85 GLU A CA 1
ATOM 673 C C . GLU A 1 85 ? 3.071 -9.883 -4.085 1.00 96.38 85 GLU A C 1
ATOM 675 O O . GLU A 1 85 ? 2.110 -9.877 -3.312 1.00 96.38 85 GLU A O 1
ATOM 680 N N . PRO A 1 86 ? 4.187 -9.176 -3.806 1.00 95.62 86 PRO A N 1
ATOM 681 C CA . PRO A 1 86 ? 4.346 -8.455 -2.536 1.00 95.62 86 PRO A CA 1
ATOM 682 C C . PRO A 1 86 ? 3.297 -7.358 -2.314 1.00 95.62 86 PRO A C 1
ATOM 684 O O . PRO A 1 86 ? 2.903 -7.086 -1.175 1.00 95.62 86 PRO A O 1
ATOM 687 N N . VAL A 1 87 ? 2.814 -6.734 -3.395 1.00 97.06 87 VAL A N 1
ATOM 688 C CA . VAL A 1 87 ? 1.751 -5.724 -3.327 1.00 97.06 87 VAL A CA 1
ATOM 689 C C . VAL A 1 87 ? 0.441 -6.398 -2.945 1.00 97.06 87 VAL A C 1
ATOM 691 O O . VAL A 1 87 ? -0.185 -5.994 -1.967 1.00 97.06 87 VAL A O 1
ATOM 694 N N . ARG A 1 88 ? 0.054 -7.462 -3.658 1.00 97.69 88 ARG A N 1
ATOM 695 C CA . ARG A 1 88 ? -1.163 -8.237 -3.383 1.00 97.69 88 ARG A CA 1
ATOM 696 C C . ARG A 1 88 ? -1.207 -8.727 -1.940 1.00 97.69 88 ARG A C 1
ATOM 698 O O . ARG A 1 88 ? -2.201 -8.511 -1.251 1.00 97.69 88 ARG A O 1
ATOM 705 N N . ASP A 1 89 ? -0.133 -9.347 -1.471 1.00 96.25 89 ASP A N 1
ATOM 706 C CA . ASP A 1 89 ? -0.076 -9.948 -0.138 1.00 96.25 89 ASP A CA 1
ATOM 707 C C . ASP A 1 89 ? -0.162 -8.883 0.966 1.00 96.25 89 ASP A C 1
ATOM 709 O O . ASP A 1 89 ? -0.803 -9.073 2.011 1.00 96.25 89 ASP A O 1
ATOM 713 N N . THR A 1 90 ? 0.424 -7.711 0.713 1.00 96.12 90 THR A N 1
ATOM 714 C CA . THR A 1 90 ? 0.284 -6.566 1.610 1.00 96.12 90 THR A CA 1
ATOM 715 C C . THR A 1 90 ? -1.137 -6.003 1.590 1.00 96.12 90 THR A C 1
ATOM 717 O O . THR A 1 90 ? -1.683 -5.710 2.653 1.00 96.12 90 THR A O 1
ATOM 720 N N . LEU A 1 91 ? -1.776 -5.891 0.424 1.00 96.88 91 LEU A N 1
ATOM 721 C CA . LEU A 1 91 ? -3.161 -5.426 0.308 1.00 96.88 91 LEU A CA 1
ATOM 722 C C . LEU A 1 91 ? -4.147 -6.380 1.002 1.00 96.88 91 LEU A C 1
ATOM 724 O O . LEU A 1 91 ? -5.016 -5.923 1.744 1.00 96.88 91 LEU A O 1
ATOM 728 N N . GLU A 1 92 ? -3.959 -7.696 0.885 1.00 96.50 92 GLU A N 1
ATOM 729 C CA . GLU A 1 92 ? -4.747 -8.682 1.641 1.00 96.50 92 GLU A CA 1
ATOM 730 C C . GLU A 1 92 ? -4.535 -8.547 3.158 1.00 96.50 92 GLU A C 1
ATOM 732 O O . GLU A 1 92 ? -5.481 -8.674 3.944 1.00 96.50 92 GLU A O 1
ATOM 737 N N . SER A 1 93 ? -3.318 -8.203 3.594 1.00 95.19 93 SER A N 1
ATOM 738 C CA . SER A 1 93 ? -3.047 -7.877 4.999 1.00 95.19 93 SER A CA 1
ATOM 739 C C . SER A 1 93 ? -3.784 -6.602 5.429 1.00 95.19 93 SER A C 1
ATOM 741 O O . SER A 1 93 ? -4.429 -6.585 6.478 1.00 95.19 93 SER A O 1
ATOM 743 N N . VAL A 1 94 ? -3.781 -5.551 4.602 1.00 95.44 94 VAL A N 1
ATOM 744 C CA . VAL A 1 94 ? -4.542 -4.315 4.858 1.00 95.44 94 VAL A CA 1
ATOM 745 C C . VAL A 1 94 ? -6.034 -4.615 4.996 1.00 95.44 94 VAL A C 1
ATOM 747 O O . VAL A 1 94 ? -6.680 -4.187 5.956 1.00 95.44 94 VAL A O 1
ATOM 750 N N . LYS A 1 95 ? -6.585 -5.410 4.081 1.00 95.00 95 LYS A N 1
ATOM 751 C CA . LYS A 1 95 ? -7.984 -5.833 4.108 1.00 95.00 95 LYS A CA 1
ATOM 752 C C . LYS A 1 95 ? -8.325 -6.625 5.369 1.00 95.00 95 LYS A C 1
ATOM 754 O O . LYS A 1 95 ? -9.291 -6.288 6.060 1.00 95.00 95 LYS A O 1
ATOM 759 N N . THR A 1 96 ? -7.477 -7.585 5.724 1.00 93.94 96 THR A N 1
ATOM 760 C CA . THR A 1 96 ? -7.640 -8.402 6.929 1.00 93.94 96 THR A CA 1
ATOM 761 C C . THR A 1 96 ? -7.626 -7.537 8.188 1.00 93.94 96 THR A C 1
ATOM 763 O O . THR A 1 96 ? -8.511 -7.670 9.031 1.00 93.94 96 THR A O 1
ATOM 766 N N . TYR A 1 97 ? -6.645 -6.639 8.335 1.00 91.88 97 TYR A N 1
ATOM 767 C CA . TYR A 1 97 ? -6.374 -5.957 9.606 1.00 91.88 97 TYR A CA 1
ATOM 768 C C . TYR A 1 97 ? -7.081 -4.613 9.791 1.00 91.88 97 TYR A C 1
ATOM 770 O O . TYR A 1 97 ? -7.360 -4.247 10.931 1.00 91.88 97 TYR A O 1
ATOM 778 N N . PHE A 1 98 ? -7.418 -3.905 8.713 1.00 91.81 98 PHE A N 1
ATOM 779 C CA . PHE A 1 98 ? -8.024 -2.568 8.787 1.00 91.81 98 PHE A CA 1
ATOM 780 C C . PHE A 1 98 ? -9.468 -2.544 8.278 1.00 91.81 98 PHE A C 1
ATOM 782 O O . PHE A 1 98 ? -10.307 -1.802 8.795 1.00 91.81 98 PHE A O 1
ATOM 789 N N . LEU A 1 99 ? -9.804 -3.400 7.309 1.00 90.50 99 LEU A N 1
ATOM 790 C CA . LEU A 1 99 ? -11.161 -3.475 6.762 1.00 90.50 99 LEU A CA 1
ATOM 791 C C . LEU A 1 99 ? -12.013 -4.552 7.446 1.00 90.50 99 LEU A C 1
ATOM 793 O O . LEU A 1 99 ? -13.240 -4.430 7.450 1.00 90.50 99 LEU A O 1
ATOM 797 N N . GLY A 1 100 ? -11.383 -5.540 8.092 1.00 82.31 100 GLY A N 1
ATOM 798 C CA . GLY A 1 100 ? -12.069 -6.647 8.764 1.00 82.31 100 GLY A CA 1
ATOM 799 C C . GLY A 1 100 ? -12.858 -7.516 7.784 1.00 82.31 100 GLY A C 1
ATOM 800 O O . GLY A 1 100 ? -13.950 -7.977 8.122 1.00 82.31 100 GLY A O 1
ATOM 801 N N . LYS A 1 101 ? -12.336 -7.650 6.563 1.00 65.69 101 LYS A N 1
ATOM 802 C CA . LYS A 1 101 ? -12.908 -8.411 5.451 1.00 65.69 101 LYS A CA 1
ATOM 803 C C . LYS A 1 101 ? -12.018 -9.586 5.083 1.00 65.69 101 LYS A C 1
ATOM 805 O O . LYS A 1 101 ? -10.808 -9.504 5.377 1.00 65.69 101 LYS A O 1
#

Solvent-accessible surface area (backbone atoms only — not comparable to full-atom values): 5770 Å² total; per-residue (Å²): 136,64,72,66,60,50,53,51,45,52,51,49,47,56,42,51,35,32,60,53,68,68,45,85,80,77,82,64,86,65,55,72,66,45,53,50,54,60,67,66,47,53,82,82,48,30,60,56,53,26,53,54,46,50,58,46,50,52,35,64,71,78,41,51,83,46,42,70,61,52,47,54,53,47,51,54,48,42,73,76,42,40,84,41,62,63,53,30,58,49,48,53,44,46,34,45,68,57,62,73,94